Protein AF-A0A6L9G3I3-F1 (afdb_monomer_lite)

Radius of gyration: 24.1 Å; chains: 1; bounding box: 59×27×73 Å

Structure (mmCIF, N/CA/C/O backbone):
data_AF-A0A6L9G3I3-F1
#
_entry.id   AF-A0A6L9G3I3-F1
#
loop_
_atom_site.group_PDB
_atom_site.id
_atom_site.type_symbol
_atom_site.label_atom_id
_atom_site.label_alt_id
_atom_site.label_comp_id
_atom_site.label_asym_id
_atom_site.label_entity_id
_atom_site.label_seq_id
_atom_site.pdbx_PDB_ins_code
_atom_site.Cartn_x
_atom_site.Cartn_y
_atom_site.Cartn_z
_atom_site.occupancy
_atom_site.B_iso_or_equiv
_atom_site.auth_seq_id
_atom_site.auth_comp_id
_atom_site.auth_asym_id
_atom_site.auth_atom_id
_atom_site.pdbx_PDB_model_num
ATOM 1 N N . MET A 1 1 ? -36.301 13.491 6.293 1.00 50.34 1 MET A N 1
ATOM 2 C CA . MET A 1 1 ? -35.215 12.586 6.736 1.00 50.34 1 MET A CA 1
ATOM 3 C C . MET A 1 1 ? -34.085 13.438 7.289 1.00 50.34 1 MET A C 1
ATOM 5 O O . MET A 1 1 ? -33.395 14.076 6.510 1.00 50.34 1 MET A O 1
ATOM 9 N N . SER A 1 2 ? -33.950 13.526 8.614 1.00 60.69 2 SER A N 1
ATOM 10 C CA . SER A 1 2 ? -32.835 14.239 9.250 1.00 60.69 2 SER A CA 1
ATOM 11 C C . SER A 1 2 ? -31.596 13.347 9.166 1.00 60.69 2 SER A C 1
ATOM 13 O O . SER A 1 2 ? -31.592 12.262 9.749 1.00 60.69 2 SER A O 1
ATOM 15 N N . GLN A 1 3 ? -30.605 13.725 8.354 1.00 64.31 3 GLN A N 1
ATOM 16 C CA . GLN A 1 3 ? -29.352 12.979 8.284 1.00 64.31 3 GLN A CA 1
ATOM 17 C C . GLN A 1 3 ? -28.538 13.254 9.543 1.00 64.31 3 GLN A C 1
ATOM 19 O O . GLN A 1 3 ? -28.223 14.396 9.859 1.00 64.31 3 GLN A O 1
ATOM 24 N N . ASP A 1 4 ? -28.221 12.186 10.264 1.00 77.19 4 ASP A N 1
ATOM 25 C CA . ASP A 1 4 ? -27.417 12.240 11.474 1.00 77.19 4 ASP A CA 1
ATOM 26 C C . ASP A 1 4 ? -25.949 12.485 11.067 1.00 77.19 4 ASP A C 1
ATOM 28 O O . ASP A 1 4 ? -25.335 11.599 10.458 1.00 77.19 4 ASP A O 1
ATOM 32 N N . PRO A 1 5 ? -25.367 13.667 11.344 1.00 74.69 5 PRO A N 1
ATOM 33 C CA . PRO A 1 5 ? -24.087 14.084 10.764 1.00 74.69 5 PRO A CA 1
ATOM 34 C C . PRO A 1 5 ? -22.935 13.120 11.091 1.00 74.69 5 PRO A C 1
ATOM 36 O O . PRO A 1 5 ? -22.003 12.963 10.304 1.00 74.69 5 PRO A O 1
ATOM 39 N N . LYS A 1 6 ? -23.028 12.398 12.215 1.00 74.00 6 LYS A N 1
ATOM 40 C CA . LYS A 1 6 ? -22.049 11.378 12.624 1.00 74.00 6 LYS A CA 1
ATOM 41 C C . LYS A 1 6 ? -22.084 10.133 11.731 1.00 74.00 6 LYS A C 1
ATOM 43 O O . LYS A 1 6 ? -21.041 9.537 11.472 1.00 74.00 6 LYS A O 1
ATOM 48 N N . LYS A 1 7 ? -23.267 9.745 11.242 1.00 76.06 7 LYS A N 1
ATOM 49 C CA . LYS A 1 7 ? -23.442 8.587 10.350 1.00 76.06 7 LYS A CA 1
ATOM 50 C C . LYS A 1 7 ? -22.946 8.901 8.944 1.00 76.06 7 LYS A C 1
ATOM 52 O O . LYS A 1 7 ? -22.266 8.072 8.348 1.00 76.06 7 LYS A O 1
ATOM 57 N N . THR A 1 8 ? -23.225 10.108 8.452 1.00 82.44 8 THR A N 1
ATOM 58 C CA . THR A 1 8 ? -22.736 10.563 7.144 1.00 82.44 8 THR A CA 1
ATOM 59 C C . THR A 1 8 ? -21.209 10.660 7.129 1.00 82.44 8 THR A C 1
ATOM 61 O O . THR A 1 8 ? -20.589 10.193 6.178 1.00 82.44 8 THR A O 1
ATOM 64 N N . LEU A 1 9 ? -20.589 11.161 8.207 1.00 84.00 9 LEU A N 1
ATOM 65 C CA . LEU A 1 9 ? -19.127 11.204 8.334 1.00 84.00 9 LEU A CA 1
ATOM 66 C C . LEU A 1 9 ? -18.495 9.802 8.361 1.00 84.00 9 LEU A C 1
ATOM 68 O O . LEU A 1 9 ? -17.501 9.565 7.680 1.00 84.00 9 LEU A O 1
ATOM 72 N N . GLY A 1 10 ? -19.086 8.859 9.104 1.00 86.00 10 GLY A N 1
ATOM 73 C CA . GLY A 1 10 ? -18.610 7.473 9.143 1.00 86.00 10 GLY A CA 1
ATOM 74 C C . GLY A 1 10 ? -18.711 6.767 7.787 1.00 86.00 10 GLY A C 1
ATOM 75 O O . GLY A 1 10 ? -17.774 6.087 7.376 1.00 86.00 10 GLY A O 1
ATOM 76 N N . LEU A 1 11 ? -19.817 6.972 7.062 1.00 88.94 11 LEU A N 1
ATOM 77 C CA . LEU A 1 11 ? -20.001 6.417 5.720 1.00 88.94 11 LEU A CA 1
ATOM 78 C C . LEU A 1 11 ? -19.016 7.023 4.713 1.00 88.94 11 LEU A C 1
ATOM 80 O O . LEU A 1 11 ? -18.395 6.284 3.955 1.00 88.94 11 LEU A O 1
ATOM 84 N N . ALA A 1 12 ? -18.838 8.347 4.725 1.00 91.38 12 ALA A N 1
ATOM 85 C CA . ALA A 1 12 ? -17.881 9.023 3.852 1.00 91.38 12 ALA A CA 1
ATOM 86 C C . ALA A 1 12 ? -16.444 8.538 4.106 1.00 91.38 12 ALA A C 1
ATOM 88 O O . ALA A 1 12 ? -15.716 8.263 3.155 1.00 91.38 12 ALA A O 1
ATOM 89 N N . GLY A 1 13 ? -16.062 8.357 5.376 1.00 90.56 13 GLY A N 1
ATOM 90 C CA . GLY A 1 13 ? -14.765 7.788 5.746 1.00 90.56 13 GLY A CA 1
ATOM 91 C C . GLY A 1 13 ? -14.574 6.356 5.238 1.00 90.56 13 GLY A C 1
ATOM 92 O O . GLY A 1 13 ? -13.522 6.039 4.690 1.00 90.56 13 GLY A O 1
ATOM 93 N N . ALA A 1 14 ? -15.599 5.505 5.347 1.00 90.88 14 ALA A N 1
ATOM 94 C CA . ALA A 1 14 ? -15.551 4.139 4.823 1.00 90.88 14 ALA A CA 1
ATOM 95 C C . ALA A 1 14 ? -15.421 4.103 3.289 1.00 90.88 14 ALA A C 1
ATOM 97 O O . ALA A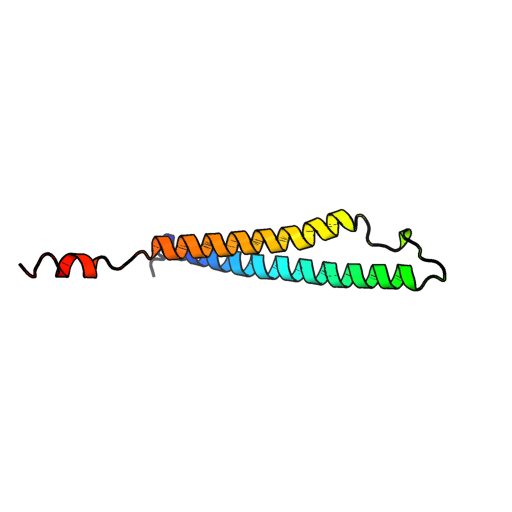 1 14 ? -14.609 3.350 2.757 1.00 90.88 14 ALA A O 1
ATOM 98 N N . VAL A 1 15 ? -16.171 4.946 2.573 1.00 95.56 15 VAL A N 1
ATOM 99 C CA . VAL A 1 15 ? -16.063 5.064 1.108 1.00 95.56 15 VAL A CA 1
ATOM 100 C C . VAL A 1 15 ? -14.673 5.553 0.701 1.00 95.56 15 VAL A C 1
ATOM 102 O O . VAL A 1 15 ? -14.080 4.998 -0.222 1.00 95.56 15 VAL A O 1
ATOM 105 N N . ALA A 1 16 ? -14.123 6.545 1.408 1.00 95.12 16 ALA A N 1
ATOM 106 C CA . ALA A 1 16 ? -12.771 7.035 1.162 1.00 95.12 16 ALA A CA 1
ATOM 107 C C . ALA A 1 16 ? -11.711 5.944 1.391 1.00 95.12 16 ALA A C 1
ATOM 109 O O . ALA A 1 16 ? -10.802 5.814 0.579 1.00 95.12 16 ALA A O 1
ATOM 110 N N . MET A 1 17 ? -11.854 5.126 2.440 1.00 95.31 17 MET A N 1
ATOM 111 C CA . MET A 1 17 ? -10.980 3.974 2.712 1.00 95.31 17 MET A CA 1
ATOM 112 C C . MET A 1 17 ? -10.998 2.942 1.581 1.00 95.31 17 MET A C 1
ATOM 114 O O . MET A 1 17 ? -9.942 2.499 1.129 1.00 95.31 17 MET A O 1
ATOM 118 N N . VAL A 1 18 ? -12.186 2.590 1.082 1.00 96.50 18 VAL A N 1
ATOM 119 C CA . VAL A 1 18 ? -12.328 1.662 -0.051 1.00 96.50 18 VAL A CA 1
ATOM 120 C C . VAL A 1 18 ? -11.710 2.253 -1.318 1.00 96.50 18 VAL A C 1
ATOM 122 O O . VAL A 1 18 ? -10.941 1.580 -2.000 1.00 96.50 18 VAL A O 1
ATOM 125 N N . GLY A 1 19 ? -12.002 3.521 -1.618 1.00 97.56 19 GLY A N 1
ATOM 126 C CA . GLY A 1 19 ? -11.412 4.217 -2.761 1.00 97.56 19 GLY A CA 1
ATOM 127 C C . GLY A 1 19 ? -9.885 4.272 -2.684 1.00 97.56 19 GLY A C 1
ATOM 128 O O . GLY A 1 19 ? -9.215 3.973 -3.668 1.00 97.56 19 GLY A O 1
ATOM 129 N N . LEU A 1 20 ? -9.333 4.579 -1.507 1.00 97.38 20 LEU A N 1
ATOM 130 C CA . LEU A 1 20 ? -7.890 4.612 -1.265 1.00 97.38 20 LEU A CA 1
ATOM 131 C C . LEU A 1 20 ? -7.244 3.242 -1.508 1.00 97.38 20 LEU A C 1
ATOM 133 O O . LEU A 1 20 ? -6.238 3.168 -2.210 1.00 97.38 20 LEU A O 1
ATOM 137 N N . ASN A 1 21 ? -7.847 2.170 -0.989 1.00 97.62 21 ASN A N 1
ATOM 138 C CA . ASN A 1 21 ? -7.401 0.797 -1.226 1.00 97.62 21 ASN A CA 1
ATOM 139 C C . ASN A 1 21 ? -7.337 0.471 -2.725 1.00 97.62 21 ASN A C 1
ATOM 141 O O . ASN A 1 21 ? -6.310 0.010 -3.220 1.00 97.62 21 ASN A O 1
ATOM 145 N N . ILE A 1 22 ? -8.409 0.771 -3.465 1.00 98.00 22 ILE 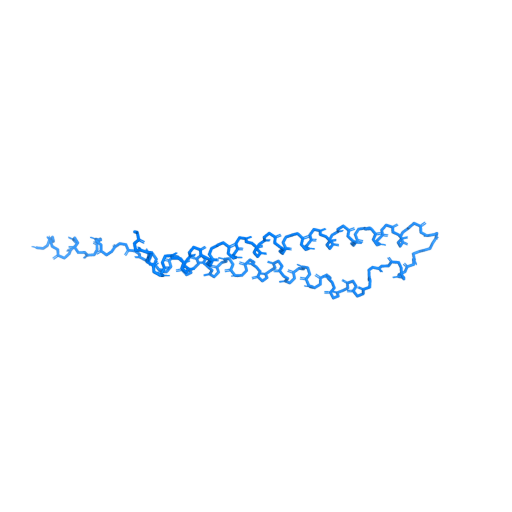A N 1
ATOM 146 C CA . ILE A 1 22 ? -8.474 0.530 -4.913 1.00 98.00 22 ILE A CA 1
ATOM 147 C C . ILE A 1 22 ?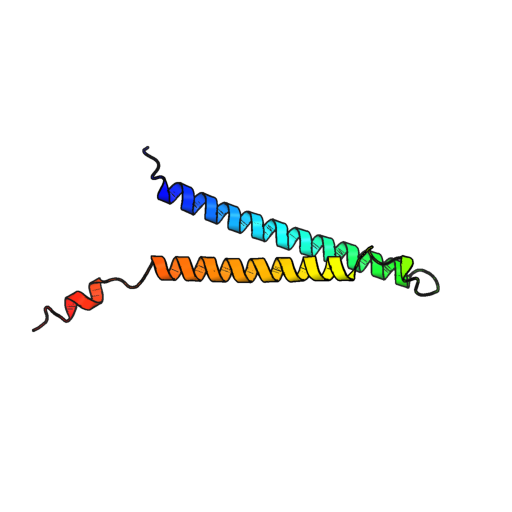 -7.376 1.307 -5.647 1.00 98.00 22 ILE A C 1
ATOM 149 O O . ILE A 1 22 ? -6.697 0.741 -6.499 1.00 98.00 22 ILE A O 1
ATOM 153 N N . ILE A 1 23 ? -7.181 2.586 -5.314 1.00 98.19 23 ILE A N 1
ATOM 154 C CA . ILE A 1 23 ? -6.178 3.444 -5.959 1.00 98.19 23 ILE A CA 1
ATOM 155 C C . ILE A 1 23 ? -4.763 2.917 -5.710 1.00 98.19 23 ILE A C 1
ATOM 157 O O . ILE A 1 23 ? -3.972 2.837 -6.647 1.00 98.19 23 ILE A O 1
ATOM 161 N N . VAL A 1 24 ? -4.441 2.539 -4.472 1.00 97.75 24 VAL A N 1
ATOM 162 C CA . VAL A 1 24 ? -3.104 2.043 -4.117 1.00 97.75 24 VAL A CA 1
ATOM 163 C C . VAL A 1 24 ? -2.817 0.696 -4.771 1.00 97.75 24 VAL A C 1
ATOM 165 O O . VAL A 1 24 ? -1.734 0.508 -5.322 1.00 97.75 24 VAL A O 1
ATOM 168 N N . VAL A 1 25 ? -3.793 -0.214 -4.804 1.00 97.31 25 VAL A N 1
ATOM 169 C CA . VAL A 1 25 ? -3.653 -1.488 -5.524 1.00 97.31 25 VAL A CA 1
ATOM 170 C C . VAL A 1 25 ? -3.495 -1.252 -7.027 1.00 97.31 25 VAL A C 1
ATOM 172 O O . VAL A 1 25 ? -2.615 -1.847 -7.646 1.00 97.31 25 VAL A O 1
ATOM 175 N N . ALA A 1 26 ? -4.290 -0.360 -7.624 1.00 97.88 26 ALA A N 1
ATOM 176 C CA . ALA A 1 26 ? -4.164 -0.019 -9.039 1.00 97.88 26 ALA A CA 1
ATOM 177 C C . ALA A 1 26 ? -2.782 0.571 -9.360 1.00 97.88 26 ALA A C 1
ATOM 179 O O . ALA A 1 26 ? -2.153 0.164 -10.335 1.00 97.88 26 ALA A O 1
ATOM 180 N N . PHE A 1 27 ? -2.277 1.475 -8.518 1.00 97.31 27 PHE A N 1
ATOM 181 C CA . PHE A 1 27 ? -0.925 2.016 -8.638 1.00 97.31 27 PHE A CA 1
ATOM 182 C C . PHE A 1 27 ? 0.143 0.916 -8.559 1.00 97.31 27 PHE A C 1
ATOM 184 O O . PHE A 1 27 ? 1.028 0.871 -9.411 1.00 97.31 27 PHE A O 1
ATOM 191 N N . PHE A 1 28 ? 0.035 -0.005 -7.598 1.00 97.00 28 PHE A N 1
ATOM 192 C CA . PHE A 1 28 ? 0.964 -1.129 -7.457 1.00 97.00 28 PHE A CA 1
ATOM 193 C C . PHE A 1 28 ? 0.963 -2.052 -8.687 1.00 97.00 28 PHE A C 1
ATOM 195 O O . PHE A 1 28 ? 2.021 -2.460 -9.162 1.00 97.00 28 PHE A O 1
ATOM 202 N N . VAL A 1 29 ? -0.210 -2.343 -9.256 1.00 97.44 29 VAL A N 1
ATOM 203 C CA . VAL A 1 29 ? -0.328 -3.142 -10.488 1.00 97.44 29 VAL A CA 1
ATOM 204 C C . VAL A 1 29 ? 0.283 -2.417 -11.688 1.00 97.44 29 VAL A C 1
ATOM 206 O O . VAL A 1 29 ? 0.995 -3.035 -12.477 1.00 97.44 29 VAL A O 1
ATOM 209 N N . LEU A 1 30 ? 0.049 -1.110 -11.829 1.00 96.50 30 LEU A N 1
ATOM 210 C CA . LEU A 1 30 ? 0.683 -0.312 -12.883 1.00 96.50 30 LEU A CA 1
ATOM 211 C C . LEU A 1 30 ? 2.209 -0.296 -12.735 1.00 96.50 30 LEU A C 1
ATOM 213 O O . LEU A 1 30 ? 2.911 -0.417 -13.737 1.00 96.50 30 LEU A O 1
ATOM 217 N N . TRP A 1 31 ? 2.710 -0.203 -11.499 1.00 96.25 31 TRP A N 1
ATOM 218 C CA . TRP A 1 31 ? 4.134 -0.330 -11.196 1.00 96.25 31 TRP A CA 1
ATOM 219 C C . TRP A 1 31 ? 4.681 -1.697 -11.641 1.00 96.25 31 TRP A C 1
ATOM 221 O O . TRP A 1 31 ? 5.663 -1.723 -12.374 1.00 96.25 31 TRP A O 1
ATOM 231 N N . LEU A 1 32 ? 4.008 -2.810 -11.314 1.00 94.81 32 LEU A N 1
ATOM 232 C CA . LEU A 1 32 ? 4.411 -4.162 -11.741 1.00 94.81 32 LEU A CA 1
ATOM 233 C C . LEU A 1 32 ? 4.492 -4.313 -13.266 1.00 94.81 32 LEU A C 1
ATOM 235 O O . LEU A 1 32 ? 5.447 -4.886 -13.787 1.00 94.81 32 LEU A O 1
ATOM 239 N N . ILE A 1 33 ? 3.485 -3.814 -13.988 1.00 95.44 33 ILE A N 1
ATOM 240 C CA . ILE A 1 33 ? 3.452 -3.883 -15.456 1.00 95.44 33 ILE A CA 1
ATOM 241 C C . ILE A 1 33 ? 4.610 -3.075 -16.043 1.00 95.44 33 ILE A C 1
ATOM 243 O O . ILE A 1 33 ? 5.294 -3.540 -16.954 1.00 95.44 33 ILE A O 1
ATOM 247 N N . ALA A 1 34 ? 4.827 -1.867 -15.526 1.00 93.81 34 ALA A N 1
ATOM 248 C CA . ALA A 1 34 ? 5.886 -0.992 -15.995 1.00 93.81 34 ALA A CA 1
ATOM 249 C C . ALA A 1 34 ? 7.276 -1.589 -15.721 1.00 93.81 34 ALA A C 1
ATOM 251 O O . ALA A 1 34 ? 8.133 -1.551 -16.601 1.00 93.81 34 ALA A O 1
ATOM 252 N N . ASP A 1 35 ? 7.476 -2.174 -14.540 1.00 92.88 35 ASP A N 1
ATOM 253 C CA . ASP A 1 35 ? 8.733 -2.797 -14.123 1.00 92.88 35 ASP A CA 1
ATOM 254 C C . ASP A 1 35 ? 9.058 -4.027 -14.970 1.00 92.88 35 ASP A C 1
ATOM 256 O O . ASP A 1 35 ? 10.126 -4.103 -15.575 1.00 92.88 35 ASP A O 1
ATOM 260 N N . SER A 1 36 ? 8.081 -4.916 -15.164 1.00 91.56 36 SER A N 1
ATOM 261 C CA . SER A 1 36 ? 8.226 -6.070 -16.055 1.00 91.56 36 SER A CA 1
ATOM 262 C C . SER A 1 36 ? 8.525 -5.656 -17.501 1.00 91.56 36 SER A C 1
ATOM 264 O O . SER A 1 36 ? 9.383 -6.250 -18.153 1.00 91.56 36 SER A O 1
ATOM 266 N N . ALA A 1 37 ? 7.864 -4.611 -18.006 1.00 90.06 37 ALA A N 1
ATOM 267 C CA . ALA A 1 37 ? 8.106 -4.112 -19.354 1.00 90.06 37 ALA A CA 1
ATOM 268 C C . ALA A 1 37 ? 9.475 -3.423 -19.504 1.00 90.06 37 ALA A C 1
ATOM 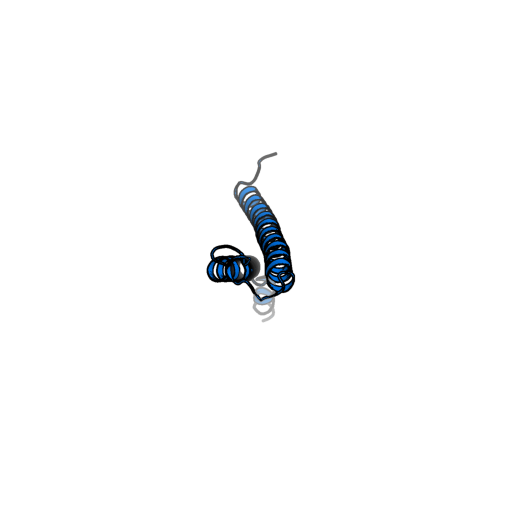270 O O . ALA A 1 37 ? 10.012 -3.378 -20.612 1.00 90.06 37 ALA A O 1
ATOM 271 N N . ALA A 1 38 ? 10.026 -2.856 -18.431 1.00 89.12 38 ALA A N 1
ATOM 272 C CA . ALA A 1 38 ? 11.355 -2.255 -18.424 1.00 89.12 38 ALA A CA 1
ATOM 273 C C . ALA A 1 38 ? 12.452 -3.328 -18.360 1.00 89.12 38 ALA A C 1
ATOM 275 O O . ALA A 1 38 ? 13.393 -3.290 -19.150 1.00 89.12 38 ALA A O 1
ATOM 276 N N . ILE A 1 39 ? 12.271 -4.349 -17.516 1.00 87.25 39 ILE A N 1
ATOM 277 C CA . ILE A 1 39 ? 13.145 -5.530 -17.466 1.00 87.25 39 ILE A CA 1
ATOM 278 C C . ILE A 1 39 ? 13.161 -6.241 -18.824 1.00 87.25 39 ILE A C 1
ATOM 280 O O . ILE A 1 39 ? 14.229 -6.513 -19.363 1.00 87.25 39 ILE A O 1
ATOM 284 N N . GLY A 1 40 ? 11.993 -6.452 -19.438 1.00 85.69 40 GLY A N 1
ATOM 285 C CA . GLY A 1 40 ? 11.908 -7.093 -20.751 1.00 85.69 40 GLY A CA 1
ATOM 286 C C . GLY A 1 40 ? 12.643 -6.330 -21.860 1.00 85.69 40 GLY A C 1
ATOM 287 O O . GLY A 1 40 ? 13.192 -6.952 -22.765 1.00 85.69 40 GLY A O 1
ATOM 288 N N . ARG A 1 41 ? 12.707 -4.993 -21.789 1.00 83.94 41 ARG A N 1
ATOM 289 C CA . ARG A 1 41 ? 13.511 -4.180 -22.719 1.00 83.94 41 ARG A CA 1
ATOM 290 C C . ARG A 1 41 ? 15.002 -4.333 -22.447 1.00 83.94 41 ARG A C 1
ATOM 292 O O . ARG A 1 41 ? 15.740 -4.641 -23.379 1.00 83.94 41 ARG A O 1
ATOM 299 N N . MET A 1 42 ? 15.403 -4.197 -21.182 1.00 83.25 42 MET A N 1
ATOM 300 C CA . MET A 1 42 ? 16.782 -4.372 -20.715 1.00 83.25 42 MET A CA 1
ATOM 301 C C . MET A 1 42 ? 17.373 -5.727 -21.133 1.00 83.25 42 MET A C 1
ATOM 303 O O . MET A 1 42 ? 18.554 -5.797 -21.454 1.00 83.25 42 MET A O 1
ATOM 307 N N . GLU A 1 43 ? 16.568 -6.791 -21.148 1.00 81.75 43 GLU A N 1
ATOM 308 C CA . GLU A 1 43 ? 17.001 -8.144 -21.526 1.00 81.75 43 GLU A CA 1
ATOM 309 C C . GLU A 1 43 ? 16.962 -8.418 -23.042 1.00 81.75 43 GLU A C 1
ATOM 311 O O . GLU A 1 43 ? 17.627 -9.339 -23.515 1.00 81.75 43 GLU A O 1
ATOM 316 N N . SER A 1 44 ? 16.175 -7.655 -23.813 1.00 74.38 44 SER A N 1
ATOM 317 C CA . SER A 1 44 ? 15.983 -7.878 -25.258 1.00 74.38 44 SER A CA 1
ATOM 318 C C . SER A 1 44 ? 17.073 -7.268 -26.141 1.00 74.38 44 SER A C 1
ATOM 320 O O . SER A 1 44 ? 17.289 -7.730 -27.265 1.00 74.38 44 SER A O 1
ATOM 322 N N . GLU A 1 45 ? 17.762 -6.238 -25.652 1.00 68.44 45 GLU A N 1
ATOM 323 C CA . GLU A 1 45 ? 18.948 -5.709 -26.313 1.00 68.44 45 GLU A CA 1
ATOM 324 C C . GLU A 1 45 ? 20.089 -6.713 -26.096 1.00 68.44 45 GLU A C 1
ATOM 326 O O . GLU A 1 45 ? 20.237 -7.274 -25.016 1.00 68.44 45 GLU A O 1
ATOM 331 N N . SER A 1 46 ? 20.896 -7.003 -27.121 1.00 65.75 46 SER A N 1
ATOM 332 C CA . SER A 1 46 ? 21.925 -8.069 -27.122 1.00 65.75 46 SER A CA 1
ATOM 333 C C . SER A 1 46 ? 23.020 -7.950 -26.037 1.00 65.75 46 SER A C 1
ATOM 335 O O . SER A 1 46 ? 23.952 -8.753 -25.990 1.00 65.75 46 SER A O 1
ATOM 337 N N . SER A 1 47 ? 22.908 -6.941 -25.180 1.00 64.44 47 SER A N 1
ATOM 338 C CA . SER A 1 47 ? 23.657 -6.645 -23.970 1.00 64.44 47 SER A CA 1
ATOM 339 C C . SER A 1 47 ? 22.681 -6.015 -22.974 1.00 64.44 47 SER A C 1
ATOM 341 O O . SER A 1 47 ? 21.937 -5.125 -23.375 1.00 64.44 47 SER A O 1
ATOM 343 N N . ILE A 1 48 ? 22.711 -6.427 -21.701 1.00 77.31 48 ILE A N 1
ATOM 344 C CA . ILE A 1 48 ? 21.918 -5.799 -20.631 1.00 77.31 48 ILE A CA 1
ATOM 345 C C . ILE A 1 48 ? 22.177 -4.286 -20.652 1.00 77.31 48 ILE A C 1
ATOM 347 O O . ILE A 1 48 ? 23.296 -3.870 -20.348 1.00 77.31 48 ILE A O 1
ATOM 351 N N . ASP A 1 49 ? 21.167 -3.485 -21.008 1.00 79.88 49 ASP A N 1
ATOM 352 C CA . ASP A 1 49 ? 21.226 -2.018 -20.967 1.00 79.88 49 ASP A CA 1
ATOM 353 C C . ASP A 1 49 ? 20.420 -1.487 -19.766 1.00 79.88 49 ASP A C 1
ATOM 355 O O . ASP A 1 49 ? 19.188 -1.401 -19.830 1.00 79.88 49 ASP A O 1
ATOM 359 N N . PRO A 1 50 ? 21.085 -1.096 -18.659 1.00 76.62 50 PRO A N 1
ATOM 360 C CA . PRO A 1 50 ? 20.423 -0.515 -17.492 1.00 76.62 50 PRO A CA 1
ATOM 361 C C . PRO A 1 50 ? 19.667 0.783 -17.807 1.00 76.62 50 PRO A C 1
ATOM 363 O O . PRO A 1 50 ? 18.788 1.175 -17.041 1.00 76.62 50 PRO A O 1
ATOM 366 N N . GLY A 1 51 ? 19.980 1.453 -18.924 1.00 80.31 51 GLY A N 1
ATOM 367 C CA . GLY A 1 51 ? 19.264 2.638 -19.394 1.00 80.31 51 GLY A CA 1
ATOM 368 C C . GLY A 1 51 ? 17.818 2.361 -19.815 1.00 80.31 51 GLY A C 1
ATOM 369 O O . GLY A 1 51 ? 17.006 3.285 -19.829 1.00 80.31 51 GLY A O 1
ATOM 370 N N . GLN A 1 52 ? 17.474 1.099 -20.095 1.00 81.88 52 GLN A N 1
ATOM 371 C CA . GLN A 1 52 ? 16.116 0.665 -20.446 1.00 81.88 52 GLN A CA 1
ATOM 372 C C . GLN A 1 52 ? 15.227 0.401 -19.222 1.00 81.88 52 GLN A C 1
ATOM 374 O O . GLN A 1 52 ? 14.029 0.133 -19.369 1.00 81.88 52 GLN A O 1
ATOM 379 N N . MET A 1 53 ? 15.791 0.467 -18.011 1.00 83.56 53 MET A N 1
ATOM 380 C CA . MET A 1 53 ? 15.021 0.356 -16.777 1.00 83.56 53 MET A CA 1
ATOM 381 C C . MET A 1 53 ? 14.107 1.572 -16.573 1.00 83.56 53 MET A C 1
ATOM 383 O O . MET A 1 53 ? 14.301 2.650 -17.136 1.00 83.56 53 MET A O 1
ATOM 387 N N . LEU A 1 54 ? 13.101 1.413 -15.711 1.00 86.31 54 LEU A N 1
ATOM 388 C CA . LEU A 1 54 ? 12.259 2.528 -15.294 1.00 86.31 54 LEU A CA 1
ATOM 389 C C . LEU A 1 54 ? 13.096 3.664 -14.682 1.00 86.31 54 LEU A C 1
ATOM 391 O O . LEU A 1 54 ? 13.926 3.403 -13.804 1.00 86.31 54 LEU A O 1
ATOM 395 N N . PRO A 1 55 ? 12.830 4.931 -15.051 1.00 84.62 55 PRO A N 1
ATOM 396 C CA . PRO A 1 55 ? 13.457 6.071 -14.403 1.00 84.62 55 PRO A CA 1
ATOM 397 C C . PRO A 1 55 ? 13.173 6.060 -12.901 1.00 84.62 55 PRO A C 1
ATOM 399 O O . PRO A 1 55 ? 12.016 6.021 -12.484 1.00 84.62 55 PRO A O 1
ATOM 402 N N . ASN A 1 56 ? 14.225 6.145 -12.087 1.00 87.94 56 ASN A N 1
ATOM 403 C CA . ASN A 1 56 ? 14.126 6.077 -10.627 1.00 87.94 56 ASN A CA 1
ATOM 404 C C . ASN A 1 56 ? 13.419 4.801 -10.124 1.00 87.94 56 ASN A C 1
ATOM 406 O O . ASN A 1 56 ? 12.617 4.871 -9.190 1.00 87.94 56 ASN A O 1
ATOM 410 N N . SER A 1 57 ? 13.704 3.648 -10.736 1.00 86.19 57 SER A N 1
ATOM 411 C CA . SER A 1 57 ? 13.128 2.339 -10.387 1.00 86.19 57 SER A CA 1
ATOM 412 C C . SER A 1 57 ? 13.126 2.055 -8.881 1.00 86.19 57 SER A C 1
ATOM 414 O O . SER A 1 57 ? 12.107 1.617 -8.356 1.00 86.19 57 SER A O 1
ATOM 416 N N . GLU A 1 58 ? 14.200 2.393 -8.163 1.00 90.00 58 GLU A N 1
ATOM 417 C CA . GLU A 1 58 ? 14.289 2.234 -6.704 1.00 90.00 58 GLU A CA 1
ATOM 418 C C . GLU A 1 58 ? 13.267 3.093 -5.941 1.00 90.00 58 GLU A C 1
ATOM 420 O O . GLU A 1 58 ? 12.591 2.608 -5.032 1.00 90.00 58 GLU A O 1
ATOM 425 N N . LEU A 1 59 ? 13.104 4.365 -6.327 1.00 91.94 59 LEU A N 1
ATOM 426 C CA . LEU A 1 59 ? 12.112 5.256 -5.718 1.00 91.94 59 LEU A CA 1
ATOM 427 C C . LEU A 1 59 ? 10.691 4.803 -6.057 1.00 91.94 59 LEU A C 1
ATOM 429 O O . LEU A 1 59 ? 9.805 4.853 -5.204 1.00 91.94 59 LEU A O 1
ATOM 433 N N . MET A 1 60 ? 10.472 4.338 -7.289 1.00 92.56 60 MET A N 1
ATOM 434 C CA . MET A 1 60 ? 9.175 3.825 -7.722 1.00 92.56 60 MET A CA 1
ATOM 435 C C . MET A 1 60 ? 8.822 2.526 -6.986 1.00 92.56 60 MET A C 1
ATOM 437 O O . MET A 1 60 ? 7.688 2.371 -6.537 1.00 92.56 60 MET A O 1
ATOM 441 N N . TRP A 1 61 ? 9.801 1.637 -6.791 1.00 94.00 61 TRP A N 1
ATOM 442 C CA . TRP A 1 61 ? 9.680 0.422 -5.986 1.00 94.00 61 TRP A CA 1
ATOM 443 C C . TRP A 1 61 ? 9.313 0.762 -4.542 1.00 94.00 61 TRP A C 1
ATOM 445 O O . TRP A 1 61 ? 8.339 0.222 -4.011 1.00 94.00 61 TRP A O 1
ATOM 455 N N . LEU A 1 62 ? 10.033 1.705 -3.926 1.00 96.12 62 LEU A N 1
ATOM 456 C CA . LEU A 1 62 ? 9.764 2.141 -2.558 1.00 96.12 62 LEU A CA 1
ATOM 457 C C . LEU A 1 62 ? 8.360 2.741 -2.432 1.00 96.12 62 LEU A C 1
ATOM 459 O O . LEU A 1 62 ? 7.648 2.435 -1.478 1.00 96.12 62 LEU A O 1
ATOM 463 N N . ALA A 1 63 ? 7.935 3.559 -3.396 1.00 95.44 63 ALA A N 1
ATOM 464 C CA . ALA A 1 63 ? 6.597 4.142 -3.415 1.00 95.44 63 ALA A CA 1
ATOM 465 C C . ALA A 1 63 ? 5.504 3.069 -3.557 1.00 95.44 63 ALA A C 1
ATOM 467 O O . ALA A 1 63 ? 4.501 3.116 -2.841 1.00 95.44 63 ALA A O 1
ATOM 468 N N . ALA A 1 64 ? 5.690 2.085 -4.439 1.00 95.62 64 ALA A N 1
ATOM 469 C CA . ALA A 1 64 ? 4.737 0.999 -4.659 1.00 95.62 64 ALA A CA 1
ATOM 470 C C . ALA A 1 64 ? 4.567 0.129 -3.403 1.00 95.62 64 ALA A C 1
ATOM 472 O O . ALA A 1 64 ? 3.452 -0.047 -2.917 1.00 95.62 64 ALA A O 1
ATOM 473 N N . HIS A 1 65 ? 5.663 -0.341 -2.807 1.00 96.31 65 HIS A N 1
ATOM 474 C CA . HIS A 1 65 ? 5.609 -1.185 -1.609 1.00 96.31 65 HIS A CA 1
ATOM 475 C C . HIS A 1 65 ? 5.210 -0.391 -0.361 1.00 96.31 65 HIS A C 1
ATOM 477 O O . HIS A 1 65 ? 4.398 -0.847 0.444 1.00 96.31 65 HIS A O 1
ATOM 483 N N . GLY A 1 66 ? 5.752 0.819 -0.213 1.00 96.88 66 GLY A N 1
ATOM 484 C CA . GLY A 1 66 ? 5.467 1.703 0.911 1.00 96.88 66 GLY A CA 1
ATOM 485 C C . GLY A 1 66 ? 4.006 2.143 0.949 1.00 96.88 66 GLY A C 1
ATOM 486 O O . GLY A 1 66 ? 3.407 2.160 2.022 1.00 96.88 66 GLY A O 1
ATOM 487 N N . SER A 1 67 ? 3.401 2.442 -0.205 1.00 96.50 67 SER A N 1
ATOM 488 C CA . SER A 1 67 ? 1.979 2.801 -0.270 1.00 96.50 67 SER A CA 1
ATOM 489 C C . SER A 1 67 ? 1.066 1.639 0.126 1.00 96.50 67 SER A C 1
ATOM 491 O O . SER A 1 67 ? 0.168 1.842 0.944 1.00 96.50 67 SER A O 1
ATOM 493 N N . VAL A 1 68 ? 1.327 0.418 -0.360 1.00 96.94 68 VAL A N 1
ATOM 494 C CA . VAL A 1 68 ? 0.587 -0.790 0.050 1.00 96.94 68 VAL A CA 1
ATOM 495 C C . VAL A 1 68 ? 0.718 -1.021 1.556 1.00 96.94 68 VAL A C 1
ATOM 497 O O . VAL A 1 68 ? -0.287 -1.206 2.241 1.00 96.94 68 VAL A O 1
ATOM 500 N N . LEU A 1 69 ? 1.939 -0.944 2.095 1.00 97.69 69 LEU A N 1
ATOM 501 C CA . LEU A 1 69 ? 2.187 -1.116 3.527 1.00 97.69 69 LEU A CA 1
ATOM 502 C C . LEU A 1 69 ? 1.446 -0.068 4.369 1.00 97.69 69 LEU A C 1
ATOM 504 O O . LEU A 1 69 ? 0.834 -0.412 5.380 1.00 97.69 69 LEU A O 1
ATOM 508 N N . MET A 1 70 ? 1.449 1.196 3.944 1.00 96.88 70 MET A N 1
ATOM 509 C CA . MET A 1 70 ? 0.732 2.265 4.642 1.00 96.88 70 MET A CA 1
ATOM 510 C C . MET A 1 70 ? -0.784 2.064 4.634 1.00 96.88 70 MET A C 1
ATOM 512 O O . MET A 1 70 ? -1.427 2.321 5.652 1.00 96.88 70 MET A O 1
ATOM 516 N N . VAL A 1 71 ? -1.361 1.580 3.529 1.00 96.50 71 VAL A N 1
ATOM 517 C CA . VAL A 1 71 ? -2.795 1.257 3.471 1.00 96.50 71 VAL A CA 1
ATOM 518 C C . VAL A 1 71 ? -3.138 0.105 4.408 1.00 96.50 71 VAL A C 1
ATOM 520 O O . VAL A 1 71 ? -4.094 0.223 5.165 1.00 96.50 71 VAL A O 1
ATOM 523 N N . VAL A 1 72 ? -2.318 -0.948 4.463 1.00 96.69 72 VAL A N 1
ATOM 524 C CA . VAL A 1 72 ? -2.521 -2.056 5.414 1.00 96.69 72 VAL A CA 1
ATOM 525 C C . VAL A 1 72 ? -2.494 -1.559 6.861 1.00 96.69 72 VAL A C 1
ATOM 527 O O . VAL A 1 72 ? -3.356 -1.920 7.661 1.00 96.69 72 VAL A O 1
ATOM 530 N N . VAL A 1 73 ? -1.533 -0.699 7.211 1.00 97.31 73 VAL A N 1
ATOM 531 C CA . VAL A 1 73 ? -1.473 -0.085 8.547 1.00 97.31 73 VAL A CA 1
ATOM 532 C C . VAL A 1 73 ? -2.733 0.738 8.825 1.00 97.31 73 VAL A C 1
ATOM 534 O O . VAL A 1 73 ? -3.315 0.624 9.904 1.00 97.31 73 VAL A O 1
ATOM 537 N N . LEU A 1 74 ? -3.179 1.540 7.858 1.00 95.50 74 LEU A N 1
ATOM 538 C CA . LEU A 1 74 ? -4.406 2.325 7.968 1.00 95.50 74 LEU A CA 1
ATOM 539 C C . LEU A 1 74 ? -5.653 1.452 8.160 1.00 95.50 74 LEU A C 1
ATOM 541 O O . LEU A 1 74 ? -6.466 1.764 9.029 1.00 95.50 74 LEU A O 1
ATOM 545 N N . ASP A 1 75 ? -5.787 0.355 7.418 1.00 94.69 75 ASP A N 1
ATOM 546 C CA . ASP A 1 75 ? -6.904 -0.584 7.541 1.00 94.69 75 ASP A CA 1
ATOM 547 C C . ASP A 1 75 ? -6.927 -1.234 8.931 1.00 94.69 75 ASP A C 1
ATOM 549 O O . ASP A 1 75 ? -7.970 -1.281 9.589 1.00 94.69 75 ASP A O 1
ATOM 553 N N . VAL A 1 76 ? -5.766 -1.669 9.433 1.00 95.94 76 VAL A N 1
ATOM 554 C CA . VAL A 1 76 ? -5.635 -2.220 10.792 1.00 95.94 76 VAL A CA 1
ATOM 555 C C . VAL A 1 76 ? -6.038 -1.183 11.841 1.00 95.94 76 VAL A C 1
ATOM 557 O O . VAL A 1 76 ? -6.776 -1.507 12.774 1.00 95.94 76 VAL A O 1
ATOM 560 N N . LEU A 1 77 ? -5.608 0.072 11.686 1.00 94.94 77 LEU A N 1
ATOM 561 C CA . LEU A 1 77 ? -6.002 1.164 12.580 1.00 94.94 77 LEU A CA 1
ATOM 562 C C . LEU A 1 77 ? -7.510 1.437 12.520 1.00 94.94 77 LEU A C 1
ATOM 564 O O . LEU A 1 77 ? -8.135 1.614 13.570 1.00 94.94 77 LEU A O 1
ATOM 568 N N . ALA A 1 78 ? -8.106 1.432 11.326 1.00 91.62 78 ALA A N 1
ATOM 569 C CA . ALA A 1 78 ? -9.540 1.619 11.135 1.00 91.62 78 ALA A CA 1
ATOM 570 C C . ALA A 1 78 ? -10.348 0.504 11.821 1.00 91.62 78 ALA A C 1
ATOM 572 O O . ALA A 1 78 ? -11.315 0.786 12.535 1.00 91.62 78 ALA A O 1
ATOM 573 N N . VAL A 1 79 ? -9.916 -0.754 11.684 1.00 92.38 79 VAL A N 1
ATOM 574 C CA . VAL A 1 79 ? -10.528 -1.905 12.364 1.00 92.38 79 VAL A CA 1
ATOM 575 C C . VAL A 1 79 ? -10.352 -1.806 13.879 1.00 92.38 79 VAL A C 1
ATOM 577 O O . VAL A 1 79 ? -11.327 -1.965 14.612 1.00 92.38 79 VAL A O 1
ATOM 580 N N . ALA A 1 80 ? -9.155 -1.487 14.373 1.00 93.00 80 ALA A N 1
ATOM 581 C CA . ALA A 1 80 ? -8.904 -1.317 15.804 1.00 93.00 80 ALA A CA 1
ATOM 582 C C . ALA A 1 80 ? -9.802 -0.227 16.417 1.00 93.00 80 ALA A C 1
ATOM 584 O O . ALA A 1 80 ? -10.369 -0.408 17.498 1.00 93.00 80 ALA A O 1
ATOM 585 N N . TRP A 1 81 ? -9.997 0.886 15.706 1.00 89.62 81 TRP A N 1
ATOM 586 C CA . TRP A 1 81 ? -10.935 1.937 16.100 1.00 89.62 81 TRP A CA 1
ATOM 587 C C . TRP A 1 81 ? -12.390 1.471 16.082 1.00 89.62 81 TRP A C 1
ATOM 589 O O . TRP A 1 81 ? -13.144 1.754 17.019 1.00 89.62 81 TRP A O 1
ATOM 599 N N . LEU A 1 82 ? -12.801 0.730 15.054 1.00 86.38 82 LEU A N 1
ATOM 600 C CA . LEU A 1 82 ? -14.147 0.169 14.975 1.00 86.38 82 LEU A CA 1
ATOM 601 C C . LEU A 1 82 ? -14.423 -0.798 16.135 1.00 86.38 82 LEU A C 1
ATOM 603 O O . LEU A 1 82 ? -15.480 -0.733 16.758 1.00 86.38 82 LEU A O 1
ATOM 607 N N . VAL A 1 83 ? -13.465 -1.663 16.467 1.00 86.56 83 VAL A N 1
ATOM 608 C CA . VAL A 1 83 ? -13.577 -2.608 17.586 1.00 86.56 83 VAL A CA 1
ATOM 609 C C . VAL A 1 83 ? -13.656 -1.859 18.917 1.00 86.56 83 VAL A C 1
ATOM 611 O O . VAL A 1 83 ? -14.543 -2.137 19.722 1.00 86.56 83 VAL A O 1
ATOM 614 N N . LYS A 1 84 ? -12.800 -0.850 19.129 1.00 87.25 84 LYS A N 1
ATOM 615 C CA . LYS A 1 84 ? -12.820 -0.016 20.342 1.00 87.25 84 LYS A CA 1
ATOM 616 C C . LYS A 1 84 ? -14.151 0.718 20.523 1.00 87.25 84 LYS A C 1
ATOM 618 O O . LYS A 1 84 ? -14.669 0.783 21.635 1.00 87.25 84 LYS A O 1
ATOM 623 N N . THR A 1 85 ? -14.713 1.273 19.450 1.00 81.44 85 THR A N 1
ATOM 624 C CA . THR A 1 85 ? -15.987 2.015 19.509 1.00 81.44 85 THR A CA 1
ATOM 625 C C . THR A 1 85 ? -17.200 1.110 19.723 1.00 81.44 85 THR A C 1
ATOM 627 O O . THR A 1 85 ? -18.199 1.565 20.275 1.00 8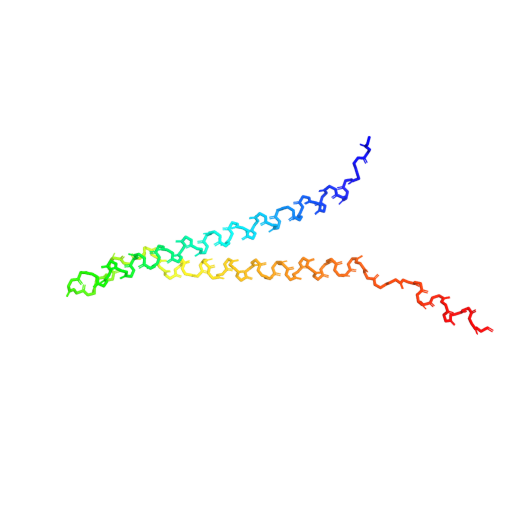1.44 85 THR A O 1
ATOM 630 N N . LYS A 1 86 ? -17.111 -0.174 19.356 1.00 72.12 86 LYS A N 1
ATOM 631 C CA . LYS A 1 86 ? -18.146 -1.190 19.603 1.00 72.12 86 LYS A CA 1
ATOM 632 C C . LYS A 1 86 ? -17.966 -1.971 20.918 1.00 72.12 86 LYS A C 1
ATOM 634 O O . LYS A 1 86 ? -18.632 -2.986 21.095 1.00 72.12 86 LYS A O 1
ATOM 639 N N . GLY A 1 87 ? -17.077 -1.524 21.812 1.00 58.84 87 GLY A N 1
ATOM 640 C CA . GLY A 1 87 ? -16.671 -2.234 23.032 1.00 58.84 87 GLY A CA 1
ATOM 641 C C . GLY A 1 87 ? -17.813 -2.876 23.842 1.00 58.84 87 GLY A C 1
ATOM 642 O O . GLY A 1 87 ? -18.841 -2.247 24.078 1.00 58.84 87 GLY A O 1
ATOM 643 N N . VAL A 1 88 ? -17.561 -4.135 24.235 1.00 58.81 88 VAL A N 1
ATOM 644 C CA . VAL A 1 88 ? -18.288 -5.095 25.098 1.00 58.81 88 VAL A CA 1
ATOM 645 C C . VAL A 1 88 ? -19.651 -4.635 25.652 1.00 58.81 88 VAL A C 1
ATOM 647 O O . VAL A 1 88 ? -19.712 -3.653 26.397 1.00 58.81 88 VAL A O 1
ATOM 650 N N . PRO A 1 89 ? -20.745 -5.384 25.392 1.00 53.53 89 PRO A N 1
ATOM 651 C CA . PRO A 1 89 ? -22.054 -5.067 25.948 1.00 53.53 89 PRO A CA 1
ATOM 652 C C . PRO A 1 89 ? -21.993 -5.032 27.481 1.00 53.53 89 PRO A C 1
ATOM 654 O O . PRO A 1 89 ? -21.791 -6.050 28.139 1.00 53.53 89 PRO A O 1
ATOM 657 N N . LYS A 1 90 ? -22.241 -3.848 28.054 1.00 55.06 90 LYS A N 1
ATOM 658 C CA . LYS A 1 90 ? -22.349 -3.599 29.505 1.00 55.06 90 LYS A CA 1
ATOM 659 C C . LYS A 1 90 ? -23.417 -4.449 30.218 1.00 55.06 90 LYS A C 1
ATOM 661 O O . LYS A 1 90 ? -23.481 -4.425 31.440 1.00 55.06 90 LYS A O 1
ATOM 666 N N . HIS A 1 91 ? -24.230 -5.207 29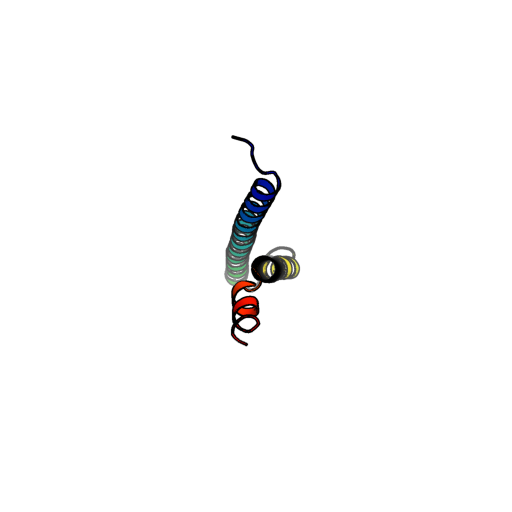.481 1.00 55.06 91 HIS A N 1
ATOM 667 C CA . HIS A 1 91 ? -25.291 -6.052 30.030 1.00 55.06 91 HIS A CA 1
ATOM 668 C C . HIS A 1 91 ? -24.801 -7.295 30.783 1.00 55.06 91 HIS A C 1
ATOM 670 O O . HIS A 1 91 ? -25.540 -7.794 31.623 1.00 55.06 91 HIS A O 1
ATOM 676 N N . ALA A 1 92 ? -23.577 -7.776 30.536 1.00 54.84 92 ALA A N 1
ATOM 677 C CA . ALA A 1 92 ? -23.044 -8.922 31.281 1.00 54.84 92 ALA A CA 1
ATOM 678 C C . ALA A 1 92 ? -22.645 -8.549 32.723 1.00 54.84 92 ALA A C 1
ATOM 680 O O . ALA A 1 92 ? -22.813 -9.348 33.634 1.00 54.84 92 ALA A O 1
ATOM 681 N N . ALA A 1 93 ? -22.191 -7.312 32.949 1.00 55.47 93 ALA A N 1
ATOM 682 C CA . ALA A 1 93 ? -21.714 -6.866 34.261 1.00 55.47 93 ALA A CA 1
ATOM 683 C C . ALA A 1 93 ? -22.845 -6.514 35.246 1.00 55.47 93 ALA A C 1
ATOM 685 O O . ALA A 1 93 ? -22.630 -6.514 36.453 1.00 55.47 93 ALA A O 1
ATOM 686 N N . SER A 1 94 ? -24.054 -6.212 34.760 1.00 55.16 94 SER A N 1
ATOM 687 C CA . SER A 1 94 ? -25.194 -5.887 35.629 1.00 55.16 94 SER A CA 1
ATOM 688 C C . SER A 1 94 ? -26.022 -7.106 36.050 1.00 55.16 94 SER A C 1
ATOM 690 O O . SER A 1 94 ? -26.922 -6.950 36.867 1.00 55.16 94 SER A O 1
ATOM 692 N N . MET A 1 95 ? -25.765 -8.297 35.492 1.00 56.81 95 MET A N 1
ATOM 693 C CA . MET A 1 95 ? -26.453 -9.530 35.904 1.00 56.81 95 MET A CA 1
ATOM 694 C C . MET A 1 95 ? -25.779 -10.216 37.101 1.00 56.81 95 MET A C 1
ATOM 696 O O . MET A 1 95 ? -26.487 -10.810 37.903 1.00 56.81 95 MET A O 1
ATOM 700 N N . GLU A 1 96 ? -24.459 -10.081 37.284 1.00 57.34 96 GLU A N 1
ATOM 701 C CA . GLU A 1 96 ? -23.767 -10.618 38.474 1.00 57.34 96 GLU A CA 1
ATOM 702 C C . GLU A 1 96 ? -24.033 -9.806 39.752 1.00 57.34 96 GLU A C 1
ATOM 704 O O . GLU A 1 96 ? -24.038 -10.373 40.837 1.00 57.34 96 GLU A O 1
ATOM 709 N N . LEU A 1 97 ? -24.314 -8.501 39.650 1.00 60.38 97 LEU A N 1
ATOM 710 C CA . LEU A 1 97 ? -24.590 -7.655 40.824 1.00 60.38 97 LEU A CA 1
ATOM 711 C C . LEU A 1 97 ? -26.034 -7.780 41.353 1.00 60.38 97 LEU A C 1
ATOM 713 O O . LEU A 1 97 ? -26.357 -7.210 42.388 1.00 60.38 97 LEU A O 1
ATOM 717 N N . ASN A 1 98 ? -26.916 -8.462 40.621 1.00 60.22 98 ASN A N 1
ATOM 718 C CA . ASN A 1 98 ? -28.338 -8.611 40.961 1.00 60.22 98 ASN A CA 1
ATOM 719 C C . ASN A 1 98 ? -28.713 -10.076 41.258 1.00 60.22 98 ASN A C 1
ATOM 721 O O . ASN A 1 98 ? -29.887 -10.439 41.186 1.00 60.22 98 ASN A O 1
ATOM 725 N N . ALA A 1 99 ? -27.707 -10.919 41.500 1.00 59.44 99 ALA A N 1
ATOM 726 C CA . ALA A 1 99 ? -27.858 -12.325 41.869 1.00 59.44 99 ALA A CA 1
ATOM 727 C C . ALA A 1 99 ? -27.453 -12.612 43.333 1.00 59.44 99 ALA A C 1
ATOM 729 O O . ALA A 1 99 ? -27.427 -13.780 43.717 1.00 59.44 99 ALA A O 1
ATOM 730 N N . ASP A 1 100 ? -27.160 -11.566 44.116 1.00 49.38 100 ASP A N 1
ATOM 731 C CA . ASP A 1 100 ? -27.082 -11.591 45.589 1.00 49.38 100 ASP A CA 1
ATOM 732 C C . ASP A 1 100 ? -28.450 -11.191 46.175 1.00 49.38 100 ASP A C 1
ATOM 734 O O . ASP A 1 100 ? -28.885 -11.815 47.169 1.00 49.38 100 ASP A O 1
#

Foldseek 3Di:
DDDDVVVVVVVVVVVVLVVLQVVLVVLLVVLVVLQVQLVVVLVPPPHRDPVSGDDPNVVSVCSSVVSNVVSVVVVVVVVVVVDVVVDDDPVVVVVVVPPD

Organism: NCBI:txid453836

Sequence (100 aa):
MSQDPKKTLGLAGAVAMVGLNIIVVAFFVLWLIADSAAIGRMESESSIDPGQMLPNSELMWLAAHGSVLMVVVLDVLAVAWLVKTKGVPKHAASMELNAD

pLDDT: mean 83.87, std 14.5, range [49.38, 98.19]

Secondary structure (DSSP, 8-state):
----HHHHHHHHHHHHHHHHHHHHHHHHHHHHHHHHHHHHHHHHSSS--GGGSPTTHHHHHHHHHHHHHHHHHHHHHHHHHHHHHT---TTTHHHHTT--